Protein AF-X5MMI9-F1 (afdb_monomer)

Radius of gyration: 16.71 Å; Cα contacts (8 Å, |Δi|>4): 80; chains: 1; bounding box: 40×23×45 Å

pLDDT: mean 86.07, std 10.72, range [49.12, 97.25]

Solvent-accessible surface area (backbone atoms only — not comparable to full-atom values): 5960 Å² total; per-residue (Å²): 131,32,66,59,42,62,69,52,60,58,71,62,52,21,67,76,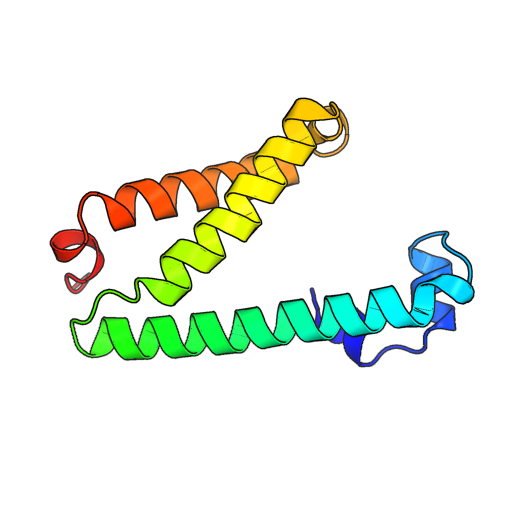69,76,45,61,72,88,51,44,66,58,42,38,52,50,12,50,51,45,49,53,49,52,52,44,52,55,51,32,54,56,33,33,76,70,66,36,71,44,59,72,48,48,53,51,45,36,53,53,25,39,48,50,29,51,50,29,58,76,70,52,53,28,79,84,38,51,70,59,38,51,51,35,39,50,52,21,51,52,45,51,54,34,69,75,39,43,71,68,64,36,49,75,96,118

Mean predicted aligned error: 6.68 Å

Foldseek 3Di:
DLPCLQDPDLVVVCVVVVHDSVCNVVSNVVSVVVVVLVVLVVVCVVCLVVLHHSVVNLVVLLCVLVVVLCVCVVVVVCVVPVPSNVVSVVSNVVSVVCVVCVNVVSDDPD

Sequence (110 aa):
MGVPFLFLPTSRISASTGYGEAAAPLFRLYGVAIFALLIGYGYGFWLLGQGVFPWGIIAMGLLSNGGGAAVLFATGAWRRSKTIAYFISSVAVALVIAALAPDMAVAPLW

Structure (mmCIF, N/CA/C/O backbone):
data_AF-X5MMI9-F1
#
_entry.id   AF-X5MMI9-F1
#
loop_
_atom_site.group_PDB
_atom_site.id
_atom_site.type_symbol
_atom_site.label_atom_id
_atom_site.label_alt_id
_atom_site.label_comp_id
_atom_site.label_asym_id
_atom_site.label_entity_id
_atom_site.label_seq_id
_atom_site.pdbx_PDB_ins_code
_atom_site.Cartn_x
_atom_site.Cartn_y
_atom_site.Cartn_z
_atom_site.occupancy
_atom_sit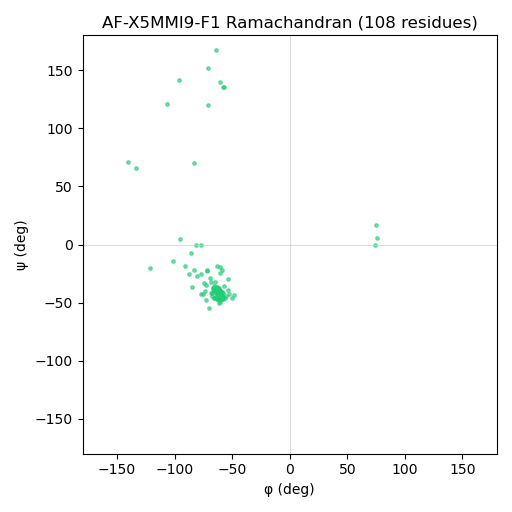e.B_iso_or_equiv
_atom_site.auth_seq_id
_atom_site.auth_comp_id
_atom_site.auth_asym_id
_atom_site.auth_atom_id
_atom_site.pdbx_PDB_model_num
ATOM 1 N N . MET A 1 1 ? -3.695 4.899 -12.192 1.00 49.12 1 MET A N 1
ATOM 2 C CA . MET A 1 1 ? -2.355 4.748 -12.808 1.00 49.12 1 MET A CA 1
ATOM 3 C C . MET A 1 1 ? -2.089 3.380 -13.466 1.00 49.12 1 MET A C 1
ATOM 5 O O . MET A 1 1 ? -1.202 3.331 -14.301 1.00 49.12 1 MET A O 1
ATOM 9 N N . GLY A 1 2 ? -2.817 2.284 -13.171 1.00 55.25 2 GLY A N 1
ATOM 10 C CA . GLY A 1 2 ? -2.528 0.949 -13.755 1.00 55.25 2 GLY A CA 1
ATOM 11 C C . GLY A 1 2 ? -3.184 0.618 -15.104 1.00 55.25 2 GLY A C 1
ATOM 12 O O . GLY A 1 2 ? -2.634 -0.155 -15.878 1.00 55.25 2 GLY A O 1
ATOM 13 N N . VAL A 1 3 ? -4.321 1.247 -15.423 1.00 60.16 3 VAL A N 1
ATOM 14 C CA . VAL A 1 3 ? -5.066 1.050 -16.687 1.00 60.16 3 VAL A CA 1
ATOM 15 C C . VAL A 1 3 ? -4.183 1.228 -17.943 1.00 60.16 3 VAL A C 1
ATOM 17 O O . VAL A 1 3 ? -4.241 0.372 -18.824 1.00 60.16 3 VAL A O 1
ATOM 20 N N . PRO A 1 4 ? -3.289 2.238 -18.026 1.00 61.84 4 PRO A N 1
ATOM 21 C CA . PRO A 1 4 ? -2.331 2.361 -19.126 1.00 61.84 4 PRO A CA 1
ATOM 22 C C . PRO A 1 4 ? -1.457 1.112 -19.314 1.00 61.84 4 PRO A C 1
ATOM 24 O O . PRO A 1 4 ? -1.307 0.634 -20.432 1.00 61.84 4 PRO A O 1
ATOM 27 N N . PHE A 1 5 ? -0.931 0.543 -18.227 1.00 63.47 5 PHE A N 1
ATOM 28 C CA . PHE A 1 5 ? -0.029 -0.612 -18.261 1.00 63.47 5 PHE A CA 1
ATOM 29 C C . PHE A 1 5 ? -0.729 -1.928 -18.630 1.00 63.47 5 PHE A C 1
ATOM 31 O O . PHE A 1 5 ? -0.086 -2.851 -19.127 1.00 63.47 5 PHE A O 1
ATOM 38 N N . LEU A 1 6 ? -2.048 -2.005 -18.435 1.00 64.12 6 LEU A N 1
ATOM 39 C CA . LEU A 1 6 ? -2.858 -3.161 -18.817 1.00 64.12 6 LEU A CA 1
ATOM 40 C C . LEU A 1 6 ? -3.311 -3.129 -20.271 1.00 64.12 6 LEU A C 1
ATOM 42 O O . LEU A 1 6 ? -3.335 -4.183 -20.903 1.00 64.12 6 LEU A O 1
ATOM 46 N N . PHE A 1 7 ? -3.628 -1.951 -20.811 1.00 71.94 7 PHE A N 1
ATOM 47 C CA . PHE A 1 7 ? -4.355 -1.853 -22.082 1.00 71.94 7 PHE A CA 1
ATOM 48 C C . PHE A 1 7 ? -3.628 -1.082 -23.186 1.00 71.94 7 PHE A C 1
ATOM 50 O O . PHE A 1 7 ? -3.942 -1.290 -24.356 1.00 71.94 7 PHE A O 1
ATOM 57 N N . LEU A 1 8 ? -2.639 -0.231 -22.883 1.00 74.44 8 LEU A N 1
ATOM 58 C CA . LEU A 1 8 ? -1.913 0.461 -23.952 1.00 74.44 8 LEU A CA 1
ATOM 59 C C . LEU A 1 8 ? -1.012 -0.505 -24.734 1.00 74.44 8 LEU A C 1
ATOM 61 O O . LEU A 1 8 ? -0.508 -1.484 -24.170 1.00 74.44 8 LEU A O 1
ATOM 65 N N . PRO A 1 9 ? -0.756 -0.218 -26.022 1.00 74.50 9 PRO A N 1
ATOM 66 C CA . PRO A 1 9 ? 0.271 -0.907 -26.788 1.00 74.50 9 PRO A CA 1
ATOM 67 C C . PRO A 1 9 ? 1.632 -0.779 -26.102 1.00 74.50 9 PRO A C 1
ATOM 69 O O . PRO A 1 9 ? 2.021 0.311 -25.677 1.00 74.50 9 PRO A O 1
ATOM 72 N N . THR A 1 10 ? 2.366 -1.887 -26.031 1.00 67.94 10 THR A N 1
ATOM 73 C CA . THR A 1 10 ? 3.693 -1.958 -25.403 1.00 67.94 10 THR A CA 1
ATOM 74 C C . THR A 1 10 ? 4.648 -0.908 -25.968 1.00 67.94 10 THR A C 1
ATOM 76 O O . THR A 1 10 ? 5.345 -0.254 -25.203 1.00 67.94 10 THR A O 1
ATOM 79 N N . SER A 1 11 ? 4.600 -0.659 -27.278 1.00 70.88 11 SER A N 1
ATOM 80 C CA . SER A 1 11 ? 5.414 0.356 -27.955 1.00 70.88 11 SER A CA 1
ATOM 81 C C . SER A 1 11 ? 5.219 1.769 -27.391 1.00 70.88 11 SER A C 1
ATOM 83 O O . SER A 1 11 ? 6.182 2.520 -27.256 1.00 70.88 11 SER A O 1
ATOM 85 N N . ARG A 1 12 ? 3.995 2.130 -26.976 1.00 73.56 12 ARG A N 1
ATOM 86 C CA . ARG A 1 12 ? 3.708 3.434 -26.350 1.00 73.56 12 ARG A CA 1
ATOM 87 C C . ARG A 1 12 ? 4.208 3.517 -24.907 1.00 73.56 12 ARG A C 1
ATOM 89 O O . ARG A 1 12 ? 4.605 4.592 -24.472 1.00 73.56 12 ARG A O 1
ATOM 96 N N . ILE A 1 13 ? 4.192 2.402 -24.177 1.00 70.12 13 ILE A N 1
ATOM 97 C CA . ILE A 1 13 ? 4.683 2.322 -22.791 1.00 70.12 13 ILE A CA 1
ATOM 98 C C . ILE A 1 13 ? 6.218 2.331 -22.773 1.00 70.12 13 ILE A C 1
ATOM 100 O O . ILE A 1 13 ? 6.833 3.045 -21.986 1.00 70.12 13 ILE A O 1
ATOM 104 N N . SER A 1 14 ? 6.852 1.590 -23.679 1.00 73.19 14 SER A N 1
ATOM 105 C CA . SER A 1 14 ? 8.304 1.594 -23.863 1.00 73.19 14 SER A CA 1
ATOM 106 C C . SER A 1 14 ? 8.819 2.984 -24.248 1.00 73.19 14 SER A C 1
ATOM 108 O O . SER A 1 14 ? 9.767 3.477 -23.639 1.00 73.19 14 SER A O 1
ATOM 110 N N . ALA A 1 15 ? 8.133 3.677 -25.165 1.00 75.38 15 ALA A N 1
ATOM 111 C CA . ALA A 1 15 ? 8.488 5.042 -25.554 1.00 75.38 15 ALA A CA 1
ATOM 112 C C . ALA A 1 15 ? 8.376 6.060 -24.401 1.00 75.38 15 ALA A C 1
ATOM 114 O O . ALA A 1 15 ? 9.199 6.966 -24.309 1.00 75.38 15 ALA A O 1
ATOM 115 N N . SER A 1 16 ? 7.388 5.921 -23.509 1.00 73.75 16 SER A N 1
ATOM 116 C CA . SER A 1 16 ? 7.191 6.858 -22.390 1.00 73.75 16 SER A CA 1
ATOM 117 C C . SER A 1 16 ? 8.069 6.569 -21.171 1.00 73.75 16 SER A C 1
ATOM 119 O O . SER A 1 16 ? 8.300 7.460 -20.356 1.00 73.75 16 SER A O 1
ATOM 121 N N . THR A 1 17 ? 8.558 5.336 -21.033 1.00 70.44 17 THR A N 1
ATOM 122 C CA . THR A 1 17 ? 9.368 4.902 -19.886 1.00 70.44 17 THR A CA 1
ATOM 123 C C . THR A 1 17 ? 10.866 4.841 -20.187 1.00 70.44 17 THR A C 1
ATOM 125 O O . THR A 1 17 ? 11.662 4.763 -19.254 1.00 70.44 17 THR A O 1
ATOM 128 N N . GLY A 1 18 ? 11.262 4.897 -21.465 1.00 70.94 18 GLY A N 1
ATOM 129 C CA . GLY A 1 18 ? 12.660 4.814 -21.898 1.00 70.94 18 GLY A CA 1
ATOM 130 C C . GLY A 1 18 ? 13.246 3.398 -21.842 1.00 70.94 18 GLY A C 1
ATOM 131 O O . GLY A 1 18 ? 14.437 3.225 -22.090 1.00 70.94 18 GLY A O 1
ATOM 132 N N . TYR A 1 19 ? 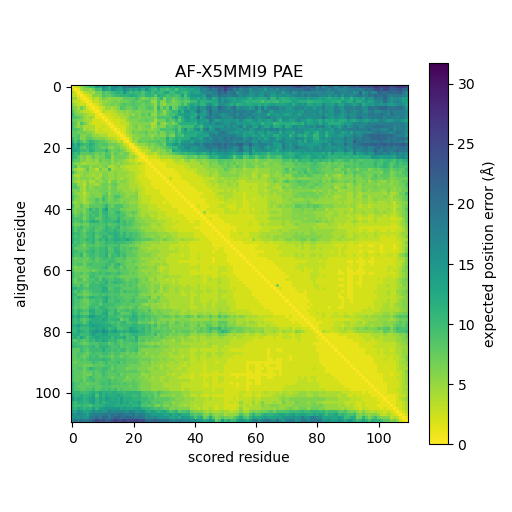12.428 2.387 -21.533 1.00 72.56 19 TYR A N 1
ATOM 133 C CA . TYR A 1 19 ? 12.832 0.982 -21.553 1.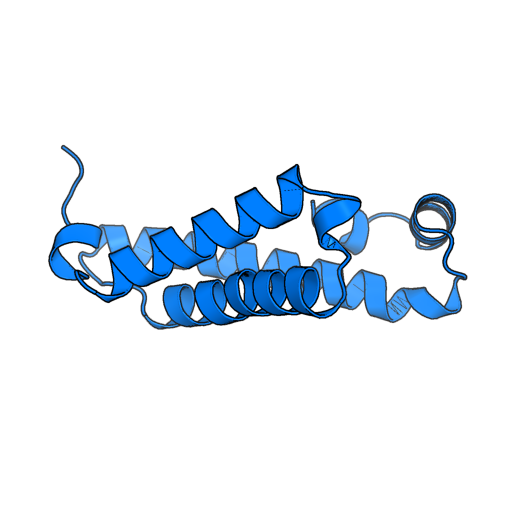00 72.56 19 TYR A CA 1
ATOM 134 C C . TYR A 1 19 ? 12.438 0.324 -22.880 1.00 72.56 19 TYR A C 1
ATOM 136 O O . TYR A 1 19 ? 11.353 0.564 -23.409 1.00 72.56 19 TYR A O 1
ATOM 144 N N . GLY A 1 20 ? 13.306 -0.546 -23.403 1.00 72.88 20 GLY A N 1
ATOM 145 C CA . GLY A 1 20 ? 13.042 -1.299 -24.634 1.00 72.88 20 GLY A CA 1
ATOM 146 C C . GLY A 1 20 ? 11.859 -2.269 -24.516 1.00 72.88 20 GLY A C 1
ATOM 147 O O . GLY A 1 20 ? 11.382 -2.574 -23.421 1.00 72.88 20 GLY A O 1
ATOM 148 N N . GLU A 1 21 ? 11.397 -2.797 -25.651 1.00 69.81 21 GLU A N 1
ATOM 149 C CA . GLU A 1 21 ? 10.239 -3.709 -25.712 1.00 69.81 21 GLU A CA 1
ATOM 150 C C . GLU A 1 21 ? 10.430 -5.008 -24.909 1.00 69.81 21 GLU A C 1
ATOM 152 O O . GLU A 1 21 ? 9.453 -5.627 -24.498 1.00 69.81 21 GLU A O 1
ATOM 157 N N . ALA A 1 22 ? 11.670 -5.385 -24.580 1.00 73.06 22 ALA A N 1
ATOM 158 C CA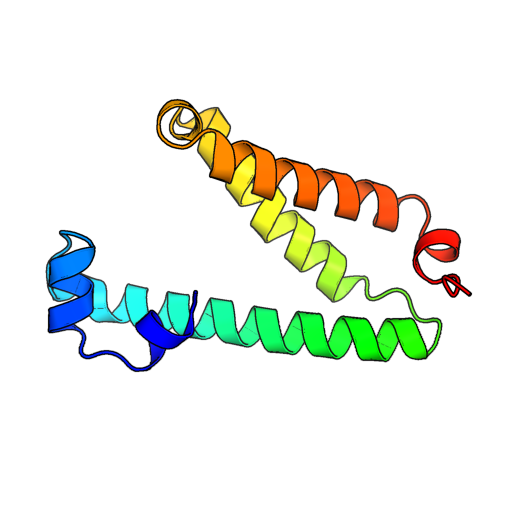 . ALA A 1 22 ? 11.969 -6.514 -23.696 1.00 73.06 22 ALA A CA 1
ATOM 159 C C . ALA A 1 22 ? 11.350 -6.376 -22.285 1.00 73.06 22 ALA A C 1
ATOM 161 O O . ALA A 1 22 ? 11.127 -7.379 -21.610 1.00 73.06 22 ALA A O 1
ATOM 162 N N . ALA A 1 23 ? 11.021 -5.156 -21.842 1.00 75.69 23 ALA A N 1
ATOM 163 C CA . ALA A 1 23 ? 10.345 -4.906 -20.567 1.00 75.69 23 ALA A CA 1
ATOM 164 C C . ALA A 1 23 ? 8.814 -5.117 -20.620 1.00 75.69 23 ALA A C 1
ATOM 166 O O . ALA A 1 23 ? 8.140 -4.978 -19.595 1.00 75.69 23 ALA A O 1
ATOM 167 N N . ALA A 1 24 ? 8.243 -5.481 -21.778 1.00 76.56 24 ALA A N 1
ATOM 168 C CA . ALA A 1 24 ? 6.798 -5.664 -21.955 1.00 76.56 24 ALA A CA 1
ATOM 169 C C . ALA A 1 24 ? 6.126 -6.558 -20.900 1.00 76.56 24 ALA A C 1
ATOM 171 O O . ALA A 1 24 ? 5.080 -6.157 -20.379 1.00 76.56 24 ALA A O 1
ATOM 172 N N . PRO A 1 25 ? 6.684 -7.734 -20.543 1.00 82.19 25 PRO A N 1
ATOM 173 C CA . PRO A 1 25 ? 6.049 -8.607 -19.560 1.00 82.19 25 PRO A CA 1
ATOM 174 C C . PRO A 1 25 ? 5.973 -7.957 -18.174 1.00 82.19 25 PRO A C 1
ATOM 176 O O . PRO A 1 25 ? 4.962 -8.091 -17.488 1.00 82.19 25 PRO A O 1
ATOM 179 N N . LEU A 1 26 ? 6.999 -7.185 -17.789 1.00 81.00 26 LEU A N 1
ATOM 180 C CA . LEU A 1 26 ? 7.042 -6.467 -16.512 1.00 81.00 26 LEU A CA 1
ATOM 181 C C . LEU A 1 26 ? 5.976 -5.372 -16.446 1.00 81.00 26 LEU A C 1
ATOM 183 O O . LEU A 1 26 ? 5.322 -5.221 -15.417 1.00 81.00 26 LEU A O 1
ATOM 187 N N . PHE A 1 27 ? 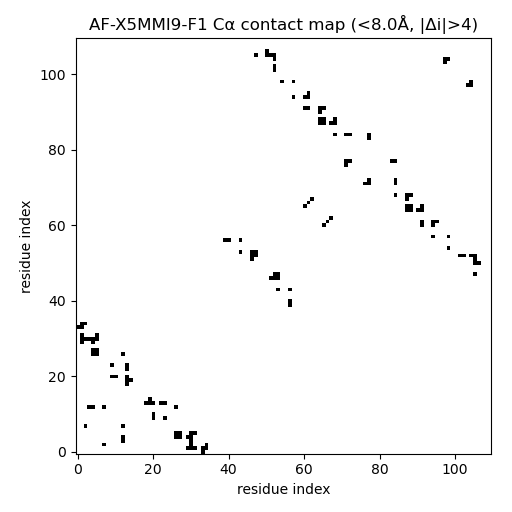5.742 -4.652 -17.545 1.00 78.81 27 PHE A N 1
ATOM 188 C CA . PHE A 1 27 ? 4.669 -3.659 -17.616 1.00 78.81 27 PHE A CA 1
ATOM 189 C C . PHE A 1 27 ? 3.289 -4.286 -17.432 1.00 78.81 27 PHE A C 1
ATOM 191 O O . PHE A 1 27 ? 2.490 -3.778 -16.645 1.00 78.81 27 PHE A O 1
ATOM 198 N N . ARG A 1 28 ? 3.017 -5.414 -18.099 1.00 82.00 28 ARG A N 1
ATOM 199 C CA . ARG A 1 28 ? 1.737 -6.124 -17.946 1.00 82.00 28 ARG A CA 1
ATOM 200 C C . ARG A 1 28 ? 1.567 -6.652 -16.528 1.00 82.00 28 ARG A C 1
ATOM 202 O O . ARG A 1 28 ? 0.512 -6.446 -15.935 1.00 82.00 28 AR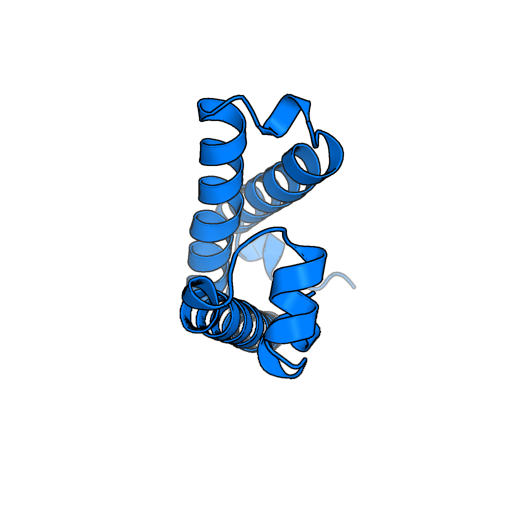G A O 1
ATOM 209 N N . LEU A 1 29 ? 2.612 -7.261 -15.968 1.00 82.06 29 LEU A N 1
ATOM 210 C CA . LEU A 1 29 ? 2.601 -7.775 -14.601 1.00 82.06 29 LEU A CA 1
ATOM 211 C C . LEU A 1 29 ? 2.353 -6.655 -13.582 1.00 82.06 29 LEU A C 1
ATOM 213 O O . LEU A 1 29 ? 1.538 -6.814 -12.676 1.00 82.06 29 LEU A O 1
ATOM 217 N N . TYR A 1 30 ? 2.986 -5.497 -13.771 1.00 82.81 30 TYR A N 1
ATOM 218 C CA . TYR A 1 30 ? 2.757 -4.319 -12.939 1.00 82.81 30 TYR A CA 1
ATOM 219 C C . TYR A 1 30 ? 1.318 -3.796 -13.059 1.00 82.81 30 TYR A C 1
ATOM 221 O O . TYR A 1 30 ? 0.682 -3.477 -12.054 1.00 82.81 30 TYR A O 1
ATOM 229 N N . GLY A 1 31 ? 0.768 -3.767 -14.275 1.00 82.00 31 GLY A N 1
ATOM 230 C CA . GLY A 1 31 ? -0.636 -3.440 -14.511 1.00 82.00 31 GLY A CA 1
ATOM 231 C C . GLY A 1 31 ? -1.596 -4.380 -13.770 1.00 82.00 31 GLY A C 1
ATOM 232 O O . GLY A 1 31 ? -2.513 -3.909 -13.095 1.00 82.00 31 GLY A O 1
ATOM 233 N N . VAL A 1 32 ? -1.355 -5.694 -13.843 1.00 84.38 32 VAL A N 1
ATOM 234 C CA . VAL A 1 32 ? -2.144 -6.717 -13.131 1.00 84.38 32 VAL A CA 1
ATOM 235 C C . VAL A 1 32 ? -2.032 -6.530 -11.620 1.00 84.38 32 VAL A C 1
ATOM 237 O O . VAL A 1 32 ? -3.050 -6.562 -10.933 1.00 84.38 32 VAL A O 1
ATOM 240 N N . ALA A 1 33 ? -0.833 -6.258 -11.103 1.00 82.81 33 ALA A N 1
ATOM 241 C CA . ALA A 1 33 ? -0.625 -5.996 -9.682 1.00 82.81 33 ALA A CA 1
ATOM 242 C C . ALA A 1 33 ? -1.422 -4.771 -9.199 1.00 82.81 33 ALA A C 1
ATOM 244 O O . ALA A 1 33 ? -2.095 -4.844 -8.172 1.00 82.81 33 ALA A O 1
ATOM 245 N N . ILE A 1 34 ? -1.421 -3.666 -9.957 1.00 82.94 34 ILE A N 1
ATOM 246 C CA . ILE A 1 34 ? -2.237 -2.487 -9.618 1.00 82.94 34 ILE A CA 1
ATOM 247 C C . ILE A 1 34 ? -3.730 -2.830 -9.632 1.00 82.94 34 ILE A C 1
ATOM 249 O O . ILE A 1 34 ? -4.472 -2.376 -8.762 1.00 82.94 34 ILE A O 1
ATOM 253 N N . PHE A 1 35 ? -4.189 -3.617 -10.603 1.00 84.31 35 PHE A N 1
ATOM 254 C CA . PHE A 1 35 ? -5.597 -3.999 -10.683 1.00 84.31 35 PHE A CA 1
ATOM 255 C C . PHE A 1 35 ? -6.022 -4.919 -9.535 1.00 84.31 35 PHE A C 1
ATOM 257 O O . PHE A 1 35 ? -7.062 -4.687 -8.922 1.00 84.31 35 PHE A O 1
ATOM 264 N N . ALA A 1 36 ? -5.187 -5.893 -9.171 1.00 84.62 36 ALA A N 1
ATOM 265 C CA . ALA A 1 36 ? -5.409 -6.737 -8.003 1.00 84.62 36 ALA A CA 1
ATOM 266 C C . ALA A 1 36 ? -5.472 -5.910 -6.708 1.00 84.62 36 ALA A C 1
ATOM 268 O O . ALA A 1 36 ? -6.349 -6.142 -5.877 1.00 84.62 36 ALA A O 1
ATOM 269 N N . LEU A 1 37 ? -4.606 -4.897 -6.561 1.00 84.56 37 LEU A N 1
ATOM 270 C CA . LEU A 1 37 ? -4.664 -3.961 -5.434 1.00 84.56 37 LEU A CA 1
ATOM 271 C C . LEU A 1 37 ? -5.980 -3.176 -5.400 1.00 84.56 37 LEU A C 1
ATOM 273 O O . LEU A 1 37 ? -6.555 -3.022 -4.330 1.00 84.56 37 LEU A O 1
ATOM 277 N N . LEU A 1 38 ? -6.486 -2.712 -6.547 1.00 87.00 38 LEU A N 1
ATOM 278 C CA . LEU A 1 38 ? -7.774 -2.010 -6.612 1.00 87.00 38 LEU A CA 1
ATOM 279 C C . LEU A 1 38 ? -8.940 -2.908 -6.183 1.00 87.00 38 LEU A C 1
ATOM 281 O O . LEU A 1 38 ? -9.790 -2.460 -5.416 1.00 87.00 38 LEU A O 1
ATOM 285 N N . ILE A 1 39 ? -8.956 -4.169 -6.626 1.00 88.88 39 ILE A N 1
ATOM 286 C CA . ILE A 1 39 ? -9.954 -5.152 -6.179 1.00 88.88 39 ILE A CA 1
ATOM 287 C C . ILE A 1 39 ? -9.835 -5.376 -4.668 1.00 88.88 39 ILE A C 1
ATOM 289 O O . ILE A 1 39 ? -10.839 -5.318 -3.961 1.00 88.88 39 ILE A O 1
ATOM 293 N N . GLY A 1 40 ? -8.614 -5.579 -4.165 1.00 89.00 40 GLY A N 1
ATOM 294 C CA . GLY A 1 40 ? -8.356 -5.770 -2.739 1.00 89.00 40 GLY A CA 1
ATOM 295 C C . GLY A 1 40 ? -8.828 -4.587 -1.893 1.00 89.00 40 GLY A C 1
ATOM 296 O O . GLY A 1 40 ? -9.517 -4.784 -0.896 1.00 89.00 40 GLY A O 1
ATOM 297 N N . TYR A 1 41 ? -8.531 -3.354 -2.309 1.00 86.94 41 TYR A N 1
ATOM 298 C CA . TYR A 1 41 ? -9.013 -2.156 -1.618 1.00 86.94 41 TYR A CA 1
ATOM 299 C C . TYR A 1 41 ? -10.536 -2.023 -1.679 1.00 86.94 41 TYR A C 1
ATOM 301 O O . TYR A 1 41 ? -11.148 -1.707 -0.662 1.00 86.94 41 TYR A O 1
ATOM 309 N N . GLY A 1 42 ? -11.159 -2.329 -2.822 1.00 89.88 42 GLY A N 1
ATOM 310 C CA . GLY A 1 42 ? -12.619 -2.372 -2.946 1.00 89.88 42 GLY A CA 1
ATOM 311 C C . GLY A 1 42 ? -13.259 -3.359 -1.966 1.00 89.88 42 GLY A C 1
ATOM 312 O O . GLY A 1 42 ? -14.211 -3.017 -1.268 1.00 89.88 42 GLY A O 1
ATOM 313 N N . TYR A 1 43 ? -12.685 -4.555 -1.846 1.00 91.25 43 TYR A N 1
ATOM 314 C CA . TYR A 1 43 ? -13.116 -5.548 -0.863 1.00 91.25 43 TYR A CA 1
ATOM 315 C C . TYR A 1 43 ? -12.867 -5.099 0.587 1.00 91.25 43 TYR A C 1
ATOM 317 O O . TYR A 1 43 ? -13.691 -5.348 1.464 1.00 91.25 43 TYR A O 1
ATOM 325 N N . GLY A 1 44 ? -11.771 -4.382 0.848 1.00 91.19 44 GLY A N 1
ATOM 326 C CA . GLY A 1 44 ? -11.491 -3.792 2.158 1.00 91.19 44 GLY A CA 1
ATOM 327 C C . GLY A 1 44 ? -12.591 -2.835 2.625 1.00 91.19 44 GLY A C 1
ATOM 328 O O . GLY A 1 44 ? -13.007 -2.915 3.777 1.00 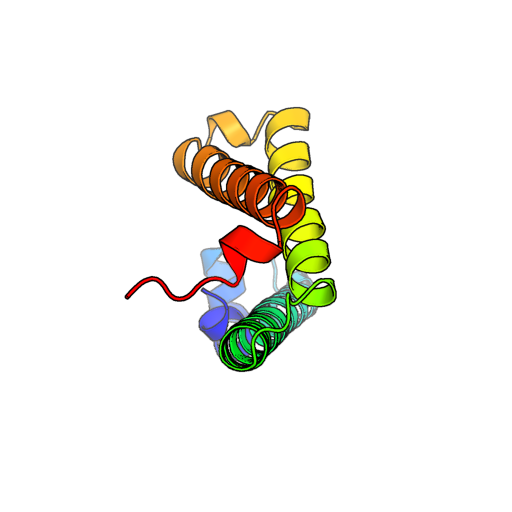91.19 44 GLY A O 1
ATOM 329 N N . PHE A 1 45 ? -13.119 -1.990 1.733 1.00 89.06 45 PHE A N 1
ATOM 330 C CA . PHE A 1 45 ? -14.255 -1.115 2.055 1.00 89.06 45 PHE A CA 1
ATOM 331 C C . PHE A 1 45 ? -15.521 -1.897 2.402 1.00 89.06 45 PHE A C 1
ATOM 333 O O . PHE A 1 45 ? -16.236 -1.524 3.329 1.00 89.06 45 PHE A O 1
ATOM 340 N N . TRP A 1 46 ? -15.782 -2.993 1.688 1.00 91.75 46 TRP A N 1
ATOM 341 C CA . TRP A 1 46 ? -16.901 -3.875 2.003 1.00 91.75 46 TRP A CA 1
ATOM 342 C C . TRP A 1 46 ? -16.775 -4.476 3.411 1.00 91.75 46 TRP A C 1
ATOM 344 O O . TRP A 1 46 ? -17.727 -4.411 4.183 1.00 91.75 46 TRP A O 1
ATOM 354 N N . LEU A 1 47 ? -15.593 -4.988 3.776 1.00 92.75 47 LEU A N 1
ATOM 355 C CA . LEU A 1 47 ? -15.327 -5.517 5.121 1.00 92.75 47 LEU A CA 1
ATOM 356 C C . LEU A 1 47 ? -15.485 -4.452 6.212 1.00 92.75 47 LEU A C 1
ATOM 358 O O . LEU A 1 47 ? -16.120 -4.714 7.233 1.00 92.75 47 LEU A O 1
ATOM 362 N N . LEU A 1 48 ? -14.977 -3.239 5.976 1.00 91.19 48 LEU A N 1
ATOM 363 C CA . LEU A 1 48 ? -15.157 -2.115 6.897 1.00 91.19 48 LEU A CA 1
ATOM 364 C C . LEU A 1 48 ? -16.641 -1.797 7.120 1.00 91.19 48 LEU A C 1
ATOM 366 O O . LEU A 1 48 ? -17.057 -1.609 8.259 1.00 91.19 48 LEU A O 1
ATOM 370 N N . GLY A 1 49 ? -17.460 -1.832 6.063 1.00 89.38 49 GLY A N 1
ATOM 371 C CA . GLY A 1 49 ? -18.914 -1.665 6.166 1.00 89.38 49 GLY A CA 1
ATOM 372 C C . GLY A 1 49 ? -19.622 -2.755 6.983 1.00 89.38 49 GLY A C 1
ATOM 373 O O . GLY A 1 49 ? -20.741 -2.545 7.441 1.00 89.38 49 GLY A O 1
ATOM 374 N N . GLN A 1 50 ? -18.974 -3.901 7.198 1.00 92.00 50 GLN A N 1
ATOM 375 C CA . GLN A 1 50 ? -19.462 -4.995 8.042 1.00 92.00 50 GLN A CA 1
ATOM 376 C C . GLN A 1 50 ? -18.905 -4.946 9.471 1.00 92.00 50 GLN A C 1
ATOM 378 O O . GLN A 1 50 ? -19.135 -5.873 10.246 1.00 92.00 50 GLN A O 1
ATOM 383 N N . GLY A 1 51 ? -18.150 -3.906 9.829 1.00 91.44 51 GLY A N 1
ATOM 384 C CA . GLY A 1 51 ? -17.487 -3.842 11.127 1.00 91.44 51 GLY A CA 1
ATOM 385 C C . GLY A 1 51 ? -16.251 -4.747 11.226 1.00 91.44 51 GLY A C 1
ATOM 386 O O . GLY A 1 51 ? -15.799 -5.051 12.327 1.00 91.44 51 GLY A O 1
ATOM 387 N N . VAL A 1 52 ? -15.705 -5.212 10.097 1.00 94.75 52 VAL A N 1
ATOM 388 C CA . VAL A 1 52 ? -14.561 -6.131 10.064 1.00 94.75 52 VAL A CA 1
ATOM 389 C C . VAL A 1 52 ? -13.309 -5.386 9.622 1.00 94.75 52 VAL A C 1
ATOM 391 O O . VAL A 1 52 ? -13.231 -4.873 8.506 1.00 94.75 52 VAL A O 1
ATOM 394 N N . PHE A 1 53 ? -12.283 -5.381 10.472 1.00 95.31 53 PHE A N 1
ATOM 395 C CA . PHE A 1 53 ? -10.996 -4.791 10.116 1.00 95.31 53 PHE A CA 1
ATOM 396 C C . PHE A 1 53 ? -10.262 -5.659 9.071 1.00 95.31 53 PHE A C 1
ATOM 398 O O . PHE A 1 53 ? -9.963 -6.830 9.337 1.00 95.31 53 PHE A O 1
ATOM 405 N N . PRO A 1 54 ? -9.940 -5.131 7.875 1.00 95.56 54 PRO A N 1
ATOM 406 C CA . PRO A 1 54 ? -9.440 -5.930 6.760 1.00 95.56 54 PRO A CA 1
ATOM 407 C C . PRO A 1 54 ? -7.925 -6.172 6.857 1.00 95.56 54 PRO A C 1
ATOM 409 O O . PRO A 1 54 ? -7.148 -5.666 6.044 1.00 95.56 54 PRO A O 1
ATOM 412 N N . TRP A 1 55 ? -7.488 -6.982 7.825 1.00 95.06 55 TRP A N 1
ATOM 413 C CA . TRP A 1 55 ? -6.067 -7.247 8.108 1.00 95.06 55 TRP A CA 1
ATOM 414 C C . TRP A 1 55 ? -5.229 -7.597 6.874 1.00 95.06 55 TRP A C 1
ATOM 416 O O . TRP A 1 55 ? -4.133 -7.067 6.711 1.00 95.06 55 TRP A O 1
ATOM 426 N N . GLY A 1 56 ? -5.747 -8.441 5.974 1.00 93.19 56 GLY A N 1
ATOM 427 C CA . GLY A 1 56 ? -5.032 -8.817 4.749 1.00 93.19 56 GLY A CA 1
ATOM 428 C C . GLY A 1 56 ? -4.746 -7.625 3.828 1.00 93.19 56 GLY A C 1
ATOM 429 O O . GLY A 1 56 ? -3.661 -7.525 3.257 1.00 93.19 56 GLY A O 1
ATOM 430 N N . ILE A 1 57 ? -5.685 -6.679 3.732 1.00 93.94 57 ILE A N 1
ATOM 431 C CA . ILE A 1 57 ? -5.535 -5.462 2.924 1.00 93.94 57 ILE A CA 1
ATOM 432 C C . ILE A 1 57 ? -4.574 -4.483 3.596 1.00 93.94 57 ILE A C 1
ATOM 434 O O . ILE A 1 57 ? -3.729 -3.898 2.920 1.00 93.94 57 ILE A O 1
ATOM 438 N N . ILE A 1 58 ? -4.645 -4.355 4.922 1.00 94.88 58 ILE A N 1
ATOM 439 C CA . ILE A 1 58 ? -3.722 -3.522 5.703 1.00 94.88 58 ILE A CA 1
ATOM 440 C C . ILE A 1 58 ? -2.287 -4.046 5.584 1.00 94.88 58 ILE A C 1
ATOM 442 O O . ILE A 1 58 ? -1.383 -3.273 5.276 1.00 94.88 58 ILE A O 1
ATOM 446 N N . ALA A 1 59 ? -2.073 -5.356 5.733 1.00 94.69 59 ALA A N 1
ATOM 447 C CA . ALA A 1 59 ? -0.760 -5.981 5.586 1.00 94.69 59 ALA A CA 1
ATOM 448 C C . ALA A 1 59 ? -0.187 -5.793 4.169 1.00 94.69 59 ALA A C 1
ATOM 450 O O . ALA A 1 59 ? 0.972 -5.407 4.013 1.00 94.69 59 ALA A O 1
ATOM 451 N N . MET A 1 60 ? -1.007 -5.991 3.131 1.00 93.12 60 MET A N 1
ATOM 452 C CA . MET A 1 60 ? -0.629 -5.720 1.737 1.00 93.12 60 MET A CA 1
ATOM 453 C C . MET A 1 60 ? -0.280 -4.244 1.504 1.00 93.12 60 MET A C 1
ATOM 455 O O . MET A 1 60 ? 0.718 -3.924 0.850 1.00 93.12 60 MET A O 1
ATOM 459 N N . GLY A 1 61 ? -1.081 -3.330 2.053 1.00 92.31 61 GLY A N 1
ATOM 460 C CA . GLY A 1 61 ? -0.847 -1.891 1.994 1.00 92.31 61 GLY A CA 1
ATOM 461 C C . GLY A 1 61 ? 0.458 -1.483 2.683 1.00 92.31 61 GLY A C 1
ATOM 462 O O . GLY A 1 61 ? 1.216 -0.689 2.127 1.00 92.31 61 GLY A O 1
ATOM 463 N N . LEU A 1 62 ? 0.759 -2.062 3.848 1.00 95.19 62 LEU A N 1
ATOM 464 C CA . LEU A 1 62 ? 2.005 -1.829 4.580 1.00 95.19 62 LEU A CA 1
ATOM 465 C C . LEU A 1 62 ? 3.216 -2.362 3.819 1.00 95.19 62 LEU A C 1
ATOM 467 O O . LEU A 1 62 ? 4.202 -1.643 3.671 1.00 95.19 62 LEU A O 1
ATOM 471 N N . LEU A 1 63 ? 3.139 -3.585 3.291 1.00 94.19 63 LEU A N 1
ATOM 472 C CA . LEU A 1 63 ? 4.240 -4.175 2.534 1.00 94.19 63 LEU A CA 1
ATOM 473 C C . LEU A 1 63 ? 4.539 -3.362 1.268 1.00 94.19 63 LEU A C 1
ATOM 475 O O . LEU A 1 63 ? 5.696 -3.059 0.983 1.00 94.19 63 LEU A O 1
ATOM 479 N N . SER A 1 64 ? 3.501 -2.962 0.533 1.00 90.75 64 SER A N 1
ATOM 480 C CA . SER A 1 64 ? 3.655 -2.194 -0.707 1.00 90.75 64 SER A CA 1
ATOM 481 C C . SER A 1 64 ? 4.129 -0.757 -0.468 1.00 90.75 64 SER A C 1
ATOM 483 O O . SER A 1 64 ? 5.145 -0.349 -1.031 1.00 90.75 64 SER A O 1
ATOM 485 N N . ASN A 1 65 ? 3.437 0.016 0.372 1.00 93.19 65 ASN A N 1
ATOM 486 C CA . ASN A 1 65 ? 3.767 1.425 0.600 1.00 93.19 65 ASN A CA 1
ATOM 487 C C . ASN A 1 65 ? 4.988 1.585 1.508 1.00 93.19 65 ASN A C 1
ATOM 489 O O . ASN A 1 65 ? 5.863 2.396 1.216 1.00 93.19 65 ASN A O 1
ATOM 493 N N . GLY A 1 66 ? 5.079 0.789 2.575 1.00 94.31 66 GLY A N 1
ATOM 494 C CA . GLY A 1 66 ? 6.217 0.787 3.491 1.00 94.31 66 GLY A CA 1
ATOM 495 C C . GLY A 1 66 ? 7.483 0.251 2.827 1.00 94.31 66 GLY A C 1
ATOM 496 O O . GLY A 1 66 ? 8.529 0.890 2.914 1.00 94.31 66 GLY A O 1
ATOM 497 N N . GLY A 1 67 ? 7.386 -0.855 2.080 1.00 94.00 67 GLY A N 1
ATOM 498 C CA . GLY A 1 67 ? 8.497 -1.361 1.270 1.00 94.00 67 GLY A CA 1
ATOM 499 C C . GLY A 1 67 ? 8.925 -0.363 0.191 1.00 94.00 67 GLY A C 1
ATOM 500 O O . GLY A 1 67 ? 10.115 -0.086 0.041 1.00 94.00 67 GLY A O 1
ATOM 501 N N . GLY A 1 68 ? 7.964 0.253 -0.506 1.00 92.06 68 GLY A N 1
ATOM 502 C CA . GLY A 1 68 ? 8.235 1.309 -1.483 1.00 92.06 68 GLY A CA 1
ATOM 503 C C . GLY A 1 68 ? 8.939 2.522 -0.867 1.00 92.06 68 GLY A C 1
ATOM 504 O O . GLY A 1 68 ? 9.935 3.000 -1.414 1.00 92.06 68 GLY A O 1
ATOM 505 N N . ALA A 1 69 ? 8.474 2.989 0.294 1.00 94.56 69 ALA A N 1
ATOM 506 C CA . ALA A 1 69 ? 9.104 4.074 1.040 1.00 94.56 69 ALA A CA 1
ATOM 507 C C . ALA A 1 69 ? 10.534 3.702 1.449 1.00 94.56 69 ALA A C 1
ATOM 509 O O . ALA A 1 69 ? 11.467 4.457 1.169 1.00 94.56 69 ALA A O 1
ATOM 510 N N . ALA A 1 70 ? 10.723 2.516 2.033 1.00 95.62 70 ALA A N 1
ATOM 511 C CA . ALA A 1 70 ? 12.029 2.018 2.447 1.00 95.62 70 ALA A CA 1
ATOM 512 C C . ALA A 1 70 ? 13.021 1.988 1.275 1.00 95.62 70 ALA A C 1
ATOM 514 O O . ALA A 1 70 ? 14.130 2.504 1.403 1.00 95.62 70 ALA A O 1
ATOM 515 N N . VAL A 1 71 ? 12.609 1.477 0.110 1.00 95.06 71 VAL A N 1
ATOM 516 C CA . VAL A 1 71 ? 13.448 1.460 -1.099 1.00 95.06 71 VAL A CA 1
ATOM 517 C C . VAL A 1 71 ? 13.775 2.877 -1.575 1.00 95.06 71 VAL A C 1
ATOM 519 O O . VAL A 1 71 ? 14.938 3.164 -1.874 1.00 95.06 71 VAL A O 1
ATOM 522 N N . LEU A 1 72 ? 12.795 3.788 -1.628 1.00 93.38 72 LEU A N 1
ATOM 523 C CA . LEU A 1 72 ? 13.037 5.171 -2.057 1.00 93.38 72 LEU A CA 1
ATOM 524 C C . LEU A 1 72 ? 14.029 5.899 -1.144 1.00 93.38 72 LEU A C 1
ATOM 526 O O . LEU A 1 72 ? 14.869 6.651 -1.647 1.00 93.38 72 LEU A O 1
ATOM 530 N N . PHE A 1 73 ? 13.944 5.685 0.170 1.00 94.44 73 PHE A N 1
ATOM 531 C CA . PHE A 1 73 ? 14.869 6.285 1.129 1.00 94.44 73 PHE A CA 1
ATOM 532 C C . PHE A 1 73 ? 16.253 5.640 1.078 1.00 94.44 73 PHE A C 1
ATOM 534 O O . PHE A 1 73 ? 17.240 6.368 0.959 1.00 94.44 73 PHE A O 1
ATOM 541 N N . ALA A 1 74 ? 16.327 4.307 1.081 1.00 96.06 74 ALA A N 1
ATOM 542 C CA . ALA A 1 74 ? 17.587 3.563 1.073 1.00 96.06 74 ALA A CA 1
A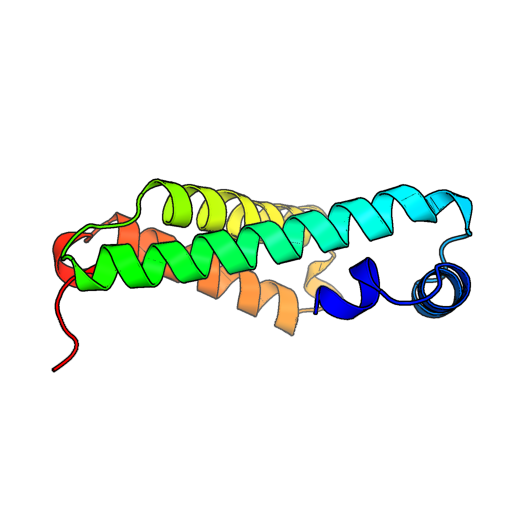TOM 543 C C . ALA A 1 74 ? 18.425 3.825 -0.188 1.00 96.06 74 ALA A C 1
ATOM 545 O O . ALA A 1 74 ? 19.644 3.943 -0.111 1.00 96.06 74 ALA A O 1
ATOM 546 N N . THR A 1 75 ? 17.779 3.968 -1.347 1.00 95.81 75 THR A N 1
ATOM 547 C CA . THR A 1 75 ? 18.465 4.238 -2.626 1.00 95.81 75 THR A CA 1
ATOM 548 C C . THR A 1 75 ? 18.728 5.725 -2.883 1.00 95.81 75 THR A C 1
ATOM 550 O O . THR A 1 75 ? 19.358 6.082 -3.876 1.00 95.81 75 THR A O 1
ATOM 553 N N . GLY A 1 76 ? 18.211 6.625 -2.040 1.00 94.06 76 GLY A N 1
ATOM 554 C CA . GLY A 1 76 ? 18.280 8.072 -2.266 1.00 94.06 76 GLY A CA 1
ATOM 555 C C . GLY A 1 76 ? 17.341 8.600 -3.364 1.00 94.06 76 GLY A C 1
ATOM 556 O O . GLY A 1 76 ? 17.289 9.815 -3.585 1.00 94.06 76 GLY A O 1
ATOM 557 N N . ALA A 1 77 ? 16.559 7.733 -4.019 1.00 92.06 77 ALA A N 1
ATOM 558 C CA . ALA A 1 77 ? 15.635 8.095 -5.097 1.00 92.06 77 ALA A CA 1
ATOM 559 C C . ALA A 1 77 ? 14.547 9.097 -4.659 1.00 92.06 77 ALA A C 1
ATOM 561 O O . ALA A 1 77 ? 14.056 9.880 -5.478 1.00 92.06 77 ALA A O 1
ATOM 562 N N . TRP A 1 78 ? 14.229 9.148 -3.361 1.00 94.56 78 TRP A N 1
ATOM 563 C CA . TRP A 1 78 ? 13.317 10.135 -2.771 1.00 94.56 78 TRP A CA 1
ATOM 564 C C . TRP A 1 78 ? 13.696 11.591 -3.089 1.00 94.56 78 TRP A C 1
ATOM 566 O O . TRP A 1 78 ? 12.817 12.444 -3.201 1.00 94.56 78 TRP A O 1
ATOM 576 N N . ARG A 1 79 ? 14.987 11.896 -3.293 1.00 92.94 79 ARG A N 1
ATOM 577 C CA . ARG A 1 79 ? 15.449 13.260 -3.607 1.00 92.94 79 ARG A CA 1
ATOM 578 C C . ARG A 1 79 ? 14.934 13.756 -4.955 1.00 92.94 79 ARG A C 1
ATOM 580 O O . ARG A 1 79 ? 14.681 14.949 -5.103 1.00 92.94 79 ARG A O 1
ATOM 587 N N . ARG A 1 80 ? 14.768 12.842 -5.916 1.00 92.25 80 ARG A N 1
ATOM 588 C CA . ARG A 1 80 ? 14.271 13.138 -7.266 1.00 92.25 80 ARG A CA 1
ATOM 589 C C . ARG A 1 80 ? 12.749 13.267 -7.301 1.00 92.25 80 ARG A C 1
ATOM 591 O O . ARG A 1 80 ? 12.227 13.978 -8.150 1.00 92.25 80 ARG A O 1
ATOM 598 N N . SER A 1 81 ? 12.046 12.601 -6.385 1.00 88.56 81 SER A N 1
ATOM 599 C CA . SER A 1 81 ? 10.585 12.630 -6.313 1.00 88.56 81 SER A CA 1
ATOM 600 C C . SER A 1 81 ? 10.090 12.686 -4.868 1.00 88.56 81 SER A C 1
ATOM 602 O O . SER A 1 81 ? 9.539 11.725 -4.327 1.00 88.56 81 SER A O 1
ATOM 604 N N . LYS A 1 82 ? 10.296 13.849 -4.235 1.00 92.88 82 LYS A N 1
ATOM 605 C CA . LYS A 1 82 ? 9.930 14.084 -2.829 1.00 92.88 82 LYS A CA 1
ATOM 606 C C . LYS A 1 82 ? 8.437 13.879 -2.588 1.00 92.88 82 LYS A C 1
ATOM 608 O O . LYS A 1 82 ? 8.060 13.235 -1.619 1.00 92.88 82 LYS A O 1
ATOM 613 N N . THR A 1 83 ? 7.595 14.376 -3.496 1.00 93.44 83 THR A N 1
ATOM 614 C CA . THR A 1 83 ? 6.135 14.264 -3.389 1.00 93.44 83 THR A CA 1
ATOM 615 C C . THR A 1 83 ? 5.680 12.810 -3.338 1.00 93.44 83 THR A C 1
ATOM 617 O O . THR A 1 83 ? 4.891 12.456 -2.469 1.00 93.44 83 THR A O 1
ATOM 620 N N . ILE A 1 84 ? 6.212 11.953 -4.219 1.00 89.88 84 ILE A N 1
ATOM 621 C CA . ILE A 1 84 ? 5.862 10.526 -4.226 1.00 89.88 84 ILE A CA 1
ATOM 622 C C . ILE A 1 84 ? 6.359 9.861 -2.945 1.00 89.88 84 ILE A C 1
ATOM 624 O O . ILE A 1 84 ? 5.590 9.149 -2.307 1.00 89.88 84 ILE A O 1
ATOM 628 N N . ALA A 1 85 ? 7.607 10.124 -2.544 1.00 92.31 85 ALA A N 1
ATOM 629 C CA . ALA A 1 85 ? 8.180 9.543 -1.333 1.00 92.31 85 ALA A CA 1
ATOM 630 C C . ALA A 1 85 ? 7.360 9.897 -0.085 1.00 92.31 85 ALA A C 1
ATOM 632 O O . ALA A 1 85 ? 7.014 9.007 0.691 1.00 92.31 85 ALA A O 1
ATOM 633 N N . TYR A 1 86 ? 6.990 11.168 0.087 1.00 93.75 86 TYR A N 1
ATOM 634 C CA . TYR A 1 86 ? 6.170 11.590 1.220 1.00 93.75 86 TYR A CA 1
ATOM 635 C C . TYR A 1 86 ? 4.756 11.024 1.165 1.00 93.75 86 TYR A C 1
ATOM 637 O O . TYR A 1 86 ? 4.260 10.586 2.197 1.00 93.75 86 TYR A O 1
ATOM 645 N N . PHE A 1 87 ? 4.136 10.972 -0.015 1.00 94.38 87 PHE A N 1
ATOM 646 C CA . PHE A 1 87 ? 2.800 10.403 -0.169 1.00 94.38 87 PHE A CA 1
ATOM 647 C C . PHE A 1 87 ? 2.754 8.918 0.210 1.00 94.38 87 PHE A C 1
ATOM 649 O O . PHE A 1 87 ? 1.931 8.514 1.024 1.00 94.38 87 PHE A O 1
ATOM 656 N N . ILE A 1 88 ? 3.656 8.089 -0.321 1.00 93.25 88 ILE A N 1
ATOM 657 C CA . ILE A 1 88 ? 3.637 6.655 0.014 1.00 93.25 88 ILE A CA 1
ATOM 658 C C . ILE A 1 88 ? 4.022 6.409 1.478 1.00 93.25 88 ILE A C 1
ATOM 660 O O . ILE A 1 88 ? 3.492 5.504 2.119 1.00 93.25 88 ILE A O 1
ATOM 664 N N . SER A 1 89 ? 4.895 7.251 2.039 1.00 95.06 89 SER A N 1
ATOM 665 C CA . SER A 1 89 ? 5.268 7.166 3.453 1.00 95.06 89 SER A CA 1
ATOM 666 C C . SER A 1 89 ? 4.104 7.541 4.363 1.00 95.06 89 SER A C 1
ATOM 668 O O . SER A 1 89 ? 3.878 6.862 5.361 1.00 95.06 89 SER A O 1
ATOM 670 N N . SER A 1 90 ? 3.336 8.582 4.026 1.00 96.94 90 SER A N 1
ATOM 671 C CA . SER A 1 90 ? 2.174 8.979 4.824 1.00 96.94 90 SER A CA 1
ATOM 672 C C . SER A 1 90 ? 1.072 7.923 4.780 1.00 96.94 90 SER A C 1
ATOM 674 O O . SER A 1 90 ? 0.474 7.643 5.816 1.00 96.94 90 SER A O 1
ATOM 676 N N . VAL A 1 91 ? 0.862 7.271 3.631 1.00 95.50 91 VAL A N 1
ATOM 677 C CA . VAL A 1 91 ? -0.045 6.117 3.523 1.00 95.50 91 VAL A CA 1
ATOM 678 C C . VAL A 1 91 ? 0.423 4.975 4.426 1.00 95.50 91 VAL A C 1
ATOM 680 O O . VAL A 1 91 ? -0.379 4.437 5.185 1.00 95.50 91 VAL A O 1
ATOM 683 N N . ALA A 1 92 ? 1.713 4.625 4.402 1.00 96.00 92 ALA A N 1
ATOM 684 C CA . ALA A 1 92 ? 2.250 3.583 5.277 1.00 96.00 92 ALA A CA 1
ATOM 685 C C . ALA A 1 92 ? 2.049 3.922 6.766 1.00 96.00 92 ALA A C 1
ATOM 687 O O . ALA A 1 92 ? 1.594 3.073 7.528 1.00 96.00 92 ALA A O 1
ATOM 688 N N . VAL A 1 93 ? 2.313 5.169 7.171 1.00 97.25 93 VAL A N 1
ATOM 689 C CA . VAL A 1 93 ? 2.083 5.639 8.547 1.00 97.25 93 VAL A CA 1
ATOM 690 C C . VAL A 1 93 ? 0.604 5.549 8.927 1.00 97.25 93 VAL A C 1
ATOM 692 O O . VAL A 1 93 ? 0.285 5.023 9.990 1.00 97.25 93 VAL A O 1
ATOM 695 N N . ALA A 1 94 ? -0.305 5.998 8.060 1.00 95.69 94 ALA A N 1
ATOM 696 C CA . ALA A 1 94 ? -1.742 5.913 8.309 1.00 95.69 94 ALA A CA 1
ATOM 697 C C . ALA A 1 94 ? -2.211 4.459 8.492 1.00 95.69 94 ALA A C 1
ATOM 699 O O . ALA A 1 94 ? -3.006 4.178 9.386 1.00 95.69 94 ALA A O 1
ATOM 700 N N . LEU A 1 95 ? -1.677 3.523 7.701 1.00 95.12 95 LEU A N 1
ATOM 701 C CA . LEU A 1 95 ? -1.978 2.095 7.834 1.00 95.12 95 LEU A CA 1
ATOM 702 C C . LEU A 1 95 ? -1.441 1.499 9.141 1.00 95.12 95 LEU A C 1
ATOM 704 O O . LEU A 1 95 ? -2.119 0.669 9.741 1.00 95.12 95 LEU A O 1
ATOM 708 N N . VAL A 1 96 ? -0.259 1.926 9.605 1.00 96.88 96 VAL A N 1
ATOM 709 C CA . VAL A 1 96 ? 0.257 1.529 10.926 1.00 96.88 96 VAL A CA 1
ATOM 710 C C . VAL A 1 96 ? -0.674 2.036 12.021 1.00 96.88 96 VAL A C 1
ATOM 712 O O . VAL A 1 96 ? -1.061 1.262 12.890 1.00 96.88 96 VAL A O 1
ATOM 715 N N . ILE A 1 97 ? -1.078 3.306 11.963 1.00 96.56 97 ILE A N 1
ATOM 716 C CA . ILE A 1 97 ? -2.000 3.891 12.945 1.00 96.56 97 ILE A CA 1
ATOM 717 C C . ILE A 1 97 ? -3.325 3.115 12.960 1.00 96.56 97 ILE A C 1
ATOM 719 O O . ILE A 1 97 ? -3.795 2.738 14.031 1.00 96.56 97 ILE A O 1
ATOM 723 N N . ALA A 1 98 ? -3.883 2.803 11.787 1.00 94.44 98 ALA A N 1
ATOM 724 C CA . ALA A 1 98 ? -5.099 2.001 11.675 1.00 94.44 98 ALA A CA 1
ATOM 725 C C . ALA A 1 98 ? -4.928 0.592 12.271 1.00 94.44 98 ALA A C 1
ATOM 727 O O . ALA A 1 98 ? -5.825 0.100 12.947 1.00 94.44 98 ALA A O 1
ATOM 728 N N . ALA A 1 99 ? -3.772 -0.045 12.063 1.00 95.44 99 ALA A N 1
ATOM 729 C CA . ALA A 1 99 ? -3.469 -1.365 12.616 1.00 95.44 99 ALA A CA 1
ATOM 730 C C . ALA A 1 99 ? -3.285 -1.363 14.144 1.00 95.44 99 ALA A C 1
ATOM 732 O O . ALA A 1 99 ? -3.549 -2.378 14.785 1.00 95.44 99 ALA A O 1
ATOM 733 N N . LEU A 1 100 ? -2.831 -0.250 14.729 1.00 97.00 100 LEU A N 1
ATOM 734 C CA . LEU A 1 100 ? -2.657 -0.111 16.179 1.00 97.00 100 LEU A CA 1
ATOM 735 C C . LEU A 1 100 ? -3.981 0.121 16.919 1.00 97.00 100 LEU A C 1
ATOM 737 O O . LEU A 1 100 ? -4.074 -0.199 18.101 1.00 97.00 100 LEU A O 1
ATOM 741 N N . ALA A 1 101 ? -4.990 0.666 16.239 1.00 94.75 101 ALA A N 1
ATOM 742 C CA . ALA A 1 101 ? -6.309 0.939 16.803 1.00 94.75 101 ALA A CA 1
ATOM 743 C C . ALA A 1 101 ? -7.425 0.458 15.851 1.00 94.75 101 ALA A C 1
ATOM 745 O O . ALA A 1 101 ? -8.174 1.282 15.316 1.00 94.75 101 ALA A O 1
ATOM 746 N N . PRO A 1 102 ? -7.552 -0.865 15.623 1.00 93.38 102 PRO A N 1
ATOM 747 C CA . PRO A 1 102 ? -8.478 -1.412 14.633 1.00 93.38 102 PRO A CA 1
ATOM 748 C C . PRO A 1 102 ? -9.935 -1.061 14.950 1.00 93.38 102 PRO A C 1
ATOM 750 O O . PRO A 1 102 ? -10.674 -0.690 14.045 1.00 93.38 102 PRO A O 1
ATOM 753 N N . ASP A 1 103 ? -10.330 -1.072 16.225 1.00 91.75 103 ASP A N 1
ATOM 754 C CA . ASP A 1 103 ? -11.700 -0.738 16.638 1.00 91.75 103 ASP A CA 1
ATOM 755 C C . ASP A 1 103 ? -12.070 0.709 16.279 1.00 91.75 103 ASP A C 1
ATOM 757 O O . ASP A 1 103 ? -13.173 0.982 15.809 1.00 91.75 103 ASP A O 1
ATOM 761 N N . MET A 1 104 ? -11.122 1.642 16.426 1.00 89.94 104 MET A N 1
ATOM 762 C CA . MET A 1 104 ? -11.313 3.039 16.026 1.00 89.94 104 MET A CA 1
ATOM 763 C C . MET A 1 104 ? -11.310 3.207 14.507 1.00 89.94 104 MET A C 1
ATOM 765 O O . MET A 1 104 ? -12.023 4.055 13.982 1.00 89.94 104 MET A O 1
ATOM 769 N N . ALA A 1 105 ? -10.508 2.414 13.796 1.00 88.50 105 ALA A N 1
ATOM 770 C CA . ALA A 1 105 ? -10.410 2.468 12.341 1.00 88.50 105 ALA A CA 1
ATOM 771 C C . ALA A 1 105 ? -11.653 1.904 11.631 1.00 88.50 105 ALA A C 1
ATOM 773 O O . ALA A 1 105 ? -11.903 2.236 10.474 1.00 88.50 105 ALA A O 1
ATOM 774 N N . VAL A 1 106 ? -12.411 1.044 12.314 1.00 92.50 106 VAL A N 1
ATOM 775 C CA . VAL A 1 106 ? -13.673 0.470 11.830 1.00 92.50 106 VAL A CA 1
ATOM 776 C C . VAL A 1 106 ? -14.885 1.314 12.241 1.00 92.50 106 VAL A C 1
ATOM 778 O O . VAL A 1 106 ? -15.953 1.179 11.645 1.00 92.50 106 VAL A O 1
ATOM 781 N N . ALA A 1 107 ? -14.738 2.191 13.238 1.00 85.50 107 ALA A N 1
ATOM 782 C CA . ALA A 1 107 ? -15.833 3.021 13.718 1.00 85.50 107 ALA A CA 1
ATOM 783 C C . ALA A 1 107 ? -16.425 3.883 12.581 1.00 85.50 107 ALA A C 1
ATOM 785 O O . ALA A 1 107 ? -15.674 4.476 11.798 1.00 85.50 107 ALA A O 1
ATOM 786 N N . PRO A 1 108 ? -17.765 3.970 12.473 1.00 76.06 108 PRO A N 1
ATOM 787 C CA . PRO A 1 108 ? -18.402 4.830 11.488 1.00 76.06 108 PRO A CA 1
ATOM 788 C C . PRO A 1 108 ? -18.005 6.289 11.734 1.00 76.06 108 PRO A C 1
ATOM 790 O O . PRO A 1 108 ? -17.912 6.750 12.869 1.00 76.06 108 PRO A O 1
ATOM 793 N N . LEU A 1 109 ? -17.761 7.018 10.646 1.00 71.12 109 LEU A N 1
ATOM 794 C CA . LEU A 1 109 ? -17.374 8.432 10.690 1.00 71.12 109 LEU A CA 1
ATOM 795 C C . LEU A 1 109 ? -18.560 9.376 10.970 1.00 71.12 109 LEU A C 1
ATOM 797 O O . LEU A 1 109 ? -18.362 10.591 10.994 1.00 71.12 109 LEU A O 1
ATOM 801 N N . TRP A 1 110 ? -19.771 8.836 11.132 1.00 68.62 110 TRP A N 1
ATOM 802 C CA . TRP A 1 110 ? -21.028 9.564 11.299 1.00 68.62 110 TRP A CA 1
ATOM 803 C C . TRP A 1 110 ? -21.864 8.991 12.441 1.00 68.62 110 TRP A C 1
ATOM 805 O O . TRP A 1 110 ? -21.897 7.746 12.590 1.00 68.62 110 TRP A O 1
#

Secondary structure (DSSP, 8-state):
--HHHHHS-HHHHHHHHT--GGGHHHHHHHHHHHHHHHHHHHHHHHHHHTT---HHHHHHHIIIIIHHHHHHHHTSGGGT-HHHHHHHHHHHHHHHHHHH-HHHHHS---

Organism: NCBI:txid1458461